Protein AF-A0A9E3BKU4-F1 (afdb_monomer_lite)

Radius of gyration: 35.85 Å; chains: 1; bounding box: 99×49×78 Å

Secondary structure (DSSP, 8-state):
-HHHHHHHHHHHHHT---------SSTTHHHHHHHHHHHHHHHHHHHHHHHHTT--TTHHHHTTT-HHHHHHHHHHHTSHHHHHHHHHHHHHHHHHHHHHH-----SPPPPHHHHHHHHHTT---SSPPPPTTTTSS---TTSPEEPTTS-EEGGGS-HHHHTT--SS------------

pLDDT: mean 81.71, std 15.67, range [35.44, 98.5]

Structure (mmCIF, N/CA/C/O backbone):
data_AF-A0A9E3BKU4-F1
#
_entry.id   AF-A0A9E3BKU4-F1
#
loop_
_atom_site.group_PDB
_atom_site.id
_atom_site.type_symbol
_atom_site.label_atom_id
_atom_site.label_alt_id
_atom_site.label_comp_id
_atom_site.label_asym_id
_atom_site.label_entity_id
_atom_site.label_seq_id
_atom_site.pdbx_PDB_ins_code
_atom_site.Cartn_x
_atom_site.Cartn_y
_atom_site.Cartn_z
_atom_site.occupancy
_atom_site.B_iso_or_equiv
_atom_site.auth_seq_id
_atom_site.auth_comp_id
_atom_site.auth_asym_id
_atom_site.auth_atom_id
_atom_site.pdbx_PDB_model_num
ATOM 1 N N . GLY A 1 1 ? 11.359 -7.807 2.040 1.00 89.38 1 GLY A N 1
ATOM 2 C CA . GLY A 1 1 ? 10.768 -8.403 3.254 1.00 89.38 1 GLY A CA 1
ATOM 3 C C . GLY A 1 1 ? 9.659 -7.547 3.836 1.00 89.38 1 GLY A C 1
ATOM 4 O O . GLY A 1 1 ? 8.528 -8.002 3.871 1.00 89.38 1 GLY A O 1
ATOM 5 N N . ALA A 1 2 ? 9.974 -6.316 4.256 1.00 92.81 2 ALA A N 1
ATOM 6 C CA . ALA A 1 2 ? 9.073 -5.451 5.028 1.00 92.81 2 ALA A CA 1
ATOM 7 C C . ALA A 1 2 ? 7.646 -5.312 4.462 1.00 92.81 2 ALA A C 1
ATOM 9 O O . ALA A 1 2 ? 6.690 -5.575 5.180 1.00 92.81 2 ALA A O 1
ATOM 10 N N . VAL A 1 3 ? 7.496 -4.974 3.175 1.00 95.06 3 VAL A N 1
ATOM 11 C CA . VAL A 1 3 ? 6.170 -4.772 2.555 1.00 95.06 3 VAL A CA 1
ATOM 12 C C . VAL A 1 3 ? 5.341 -6.058 2.549 1.00 95.06 3 VAL A C 1
ATOM 14 O O . VAL A 1 3 ? 4.176 -6.043 2.926 1.00 95.06 3 VAL A O 1
ATOM 17 N N . MET A 1 4 ? 5.955 -7.185 2.178 1.00 95.62 4 MET A N 1
ATOM 18 C CA . MET A 1 4 ? 5.272 -8.480 2.150 1.00 95.62 4 MET A CA 1
ATOM 19 C C . MET A 1 4 ? 4.853 -8.924 3.556 1.00 95.62 4 MET A C 1
ATOM 21 O O . MET A 1 4 ? 3.720 -9.350 3.741 1.00 95.62 4 MET A O 1
ATOM 25 N N . MET A 1 5 ? 5.722 -8.751 4.559 1.00 95.75 5 MET A N 1
ATOM 26 C CA . MET A 1 5 ? 5.396 -9.063 5.957 1.00 95.75 5 MET A CA 1
ATOM 27 C C . MET A 1 5 ? 4.264 -8.179 6.494 1.00 95.75 5 MET A C 1
ATOM 29 O O . MET A 1 5 ? 3.365 -8.692 7.155 1.00 95.75 5 MET A O 1
ATOM 33 N N . LEU A 1 6 ? 4.272 -6.877 6.178 1.00 94.06 6 LEU A N 1
ATOM 34 C CA . LEU A 1 6 ? 3.192 -5.958 6.546 1.00 94.06 6 LEU A CA 1
ATOM 35 C C . LEU A 1 6 ? 1.860 -6.402 5.931 1.00 94.06 6 LEU A C 1
ATOM 37 O O . LEU A 1 6 ? 0.850 -6.447 6.625 1.00 94.06 6 LEU A O 1
ATOM 41 N N . PHE A 1 7 ? 1.866 -6.765 4.648 1.00 94.06 7 PHE A N 1
ATOM 42 C CA . PHE A 1 7 ? 0.660 -7.198 3.951 1.00 94.06 7 PHE A CA 1
ATOM 43 C C . PHE A 1 7 ? 0.078 -8.477 4.562 1.00 94.06 7 PHE A C 1
ATOM 45 O O . PHE A 1 7 ? -1.108 -8.525 4.878 1.00 94.06 7 PHE A O 1
ATOM 52 N N . LEU A 1 8 ? 0.921 -9.484 4.813 1.00 92.81 8 LEU A N 1
ATOM 53 C CA . LEU A 1 8 ? 0.498 -10.727 5.463 1.00 92.81 8 LEU A CA 1
ATOM 54 C C . LEU A 1 8 ? -0.052 -10.486 6.874 1.00 92.81 8 LEU A C 1
ATOM 56 O O . LEU A 1 8 ? -1.065 -11.076 7.241 1.00 92.81 8 LEU A O 1
ATOM 60 N N . PHE A 1 9 ? 0.569 -9.595 7.649 1.00 93.94 9 PHE A N 1
ATOM 61 C CA . PHE A 1 9 ? 0.084 -9.235 8.981 1.00 93.94 9 PHE A CA 1
ATOM 62 C C . PHE A 1 9 ? -1.310 -8.600 8.927 1.00 93.94 9 PHE A C 1
ATOM 64 O O . PHE A 1 9 ? -2.192 -8.975 9.697 1.00 93.94 9 PHE A O 1
ATOM 71 N N . VAL A 1 10 ? -1.530 -7.680 7.985 1.00 92.38 10 VAL A N 1
ATOM 72 C CA . VAL A 1 10 ? -2.831 -7.027 7.788 1.00 92.38 10 VAL A CA 1
ATOM 73 C C . VAL A 1 10 ? -3.902 -8.032 7.359 1.00 92.38 10 VAL A C 1
ATOM 75 O O . VAL A 1 10 ? -4.991 -8.025 7.930 1.00 92.38 10 VAL A O 1
ATOM 78 N N . LEU A 1 11 ? -3.599 -8.929 6.414 1.00 92.88 11 LEU A N 1
ATOM 79 C CA . LEU A 1 11 ? -4.532 -9.987 6.005 1.00 92.88 11 LEU A CA 1
ATOM 80 C C . LEU A 1 11 ? -4.908 -10.903 7.177 1.00 92.88 11 LEU A C 1
ATOM 82 O O . LEU A 1 11 ? -6.078 -11.251 7.335 1.00 92.88 11 LEU A O 1
ATOM 86 N N . MET A 1 12 ? -3.933 -11.254 8.021 1.00 93.62 12 MET A N 1
ATOM 87 C CA . MET A 1 12 ? -4.164 -12.080 9.206 1.00 93.62 12 MET A CA 1
ATOM 88 C C . MET A 1 12 ? -5.016 -11.360 10.260 1.00 93.62 12 MET A C 1
ATOM 90 O O . MET A 1 12 ? -5.873 -11.989 10.871 1.00 93.62 12 MET A O 1
ATOM 94 N N . LEU A 1 13 ? -4.812 -10.053 10.463 1.00 93.44 13 LEU A N 1
ATOM 95 C CA . LEU A 1 13 ? -5.617 -9.251 11.392 1.00 93.44 13 LEU A CA 1
ATOM 96 C C . LEU A 1 13 ? -7.072 -9.094 10.939 1.00 93.44 13 LEU A C 1
ATOM 98 O O . LEU A 1 13 ? -7.968 -9.096 11.779 1.00 93.44 13 LEU A O 1
ATOM 102 N N . ILE A 1 14 ? -7.300 -8.912 9.636 1.00 90.88 14 ILE A N 1
ATOM 103 C CA . ILE A 1 14 ? -8.643 -8.696 9.079 1.00 90.88 14 ILE A CA 1
ATOM 104 C C . ILE A 1 14 ? -9.420 -10.014 8.971 1.00 90.88 14 ILE A C 1
ATOM 106 O O . ILE A 1 14 ? -10.643 -9.989 9.047 1.00 90.88 14 ILE A O 1
ATOM 110 N N . GLY A 1 15 ? -8.731 -11.152 8.849 1.00 80.50 15 GLY A N 1
ATOM 111 C CA . GLY A 1 15 ? -9.375 -12.457 8.712 1.00 80.50 15 GLY A CA 1
ATOM 112 C C . GLY A 1 15 ? -10.093 -12.572 7.369 1.00 80.50 15 GLY A C 1
ATOM 113 O O . GLY A 1 15 ? -11.311 -12.468 7.286 1.00 80.50 15 GLY A O 1
ATOM 114 N N . VAL A 1 16 ? -9.329 -12.746 6.291 1.00 79.94 16 VAL A N 1
ATOM 115 C CA . VAL A 1 16 ? -9.888 -12.932 4.943 1.00 79.94 16 VAL A CA 1
ATOM 116 C C . VAL A 1 16 ? -10.490 -14.332 4.782 1.00 79.94 16 VAL A C 1
ATOM 118 O O . VAL A 1 16 ? -9.783 -15.289 4.465 1.00 79.94 16 VAL A O 1
ATOM 121 N N . ASP A 1 17 ? -11.809 -14.445 4.953 1.00 66.06 17 ASP A N 1
ATOM 122 C CA . ASP A 1 17 ? -12.560 -15.642 4.569 1.00 66.06 17 ASP A CA 1
ATOM 123 C C . ASP A 1 17 ? -12.664 -15.717 3.042 1.00 66.06 17 ASP A C 1
ATOM 125 O O . ASP A 1 17 ? -13.364 -14.949 2.379 1.00 66.06 17 ASP A O 1
ATOM 129 N N . SER A 1 18 ? -11.915 -16.653 2.467 1.00 62.62 18 SER A N 1
ATOM 130 C CA . SER A 1 18 ? -11.849 -16.869 1.024 1.00 62.62 18 SER A CA 1
ATOM 131 C C . SER A 1 18 ? -13.043 -17.702 0.556 1.00 62.62 18 SER A C 1
ATOM 133 O O . SER A 1 18 ? -12.916 -18.890 0.274 1.00 62.62 18 SER A O 1
ATOM 135 N N . ALA A 1 19 ? -14.213 -17.075 0.465 1.00 58.09 19 ALA A N 1
ATOM 136 C CA . ALA A 1 19 ? -15.341 -17.583 -0.312 1.00 58.09 19 ALA A CA 1
ATOM 137 C C . ALA A 1 19 ? -15.565 -16.658 -1.513 1.00 58.09 19 ALA A C 1
ATOM 139 O O . ALA A 1 19 ? -16.582 -15.97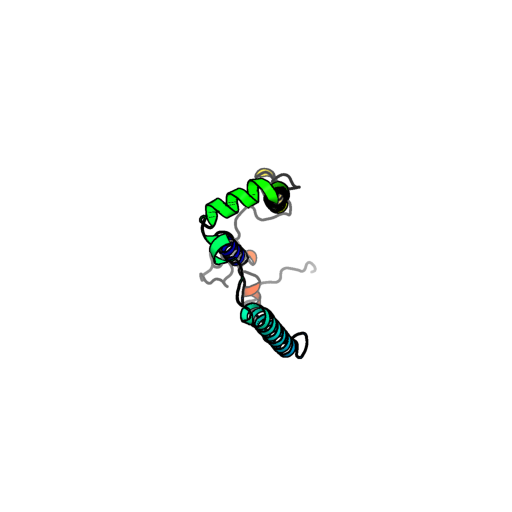8 -1.636 1.00 58.09 19 ALA A O 1
ATOM 140 N N . GLU A 1 20 ? -14.562 -16.584 -2.386 1.00 61.69 20 GLU A N 1
ATOM 141 C CA . GLU A 1 20 ? -14.676 -15.849 -3.638 1.00 61.69 20 GLU A CA 1
ATOM 142 C C . GLU A 1 20 ? -15.616 -16.640 -4.557 1.00 61.69 20 GLU A C 1
ATOM 144 O O . GLU A 1 20 ? -15.274 -17.687 -5.111 1.00 61.69 20 GLU A O 1
ATOM 149 N N . SER A 1 21 ? -16.866 -16.185 -4.632 1.00 59.19 21 SER A N 1
ATOM 150 C CA . SER A 1 21 ? -17.862 -16.722 -5.550 1.00 59.19 21 SER A CA 1
ATOM 151 C C . SER A 1 21 ? -17.319 -16.630 -6.974 1.00 59.19 21 SER A C 1
ATOM 153 O O . SER A 1 21 ? -17.042 -15.541 -7.468 1.00 59.19 21 SER A O 1
ATOM 155 N N . LEU A 1 22 ? -17.216 -17.769 -7.662 1.00 59.50 22 LEU A N 1
ATOM 156 C CA . LEU A 1 22 ? -16.811 -17.869 -9.073 1.00 59.50 22 LEU A CA 1
ATOM 157 C C . LEU A 1 22 ? -17.845 -17.260 -10.045 1.00 59.50 22 LEU A C 1
ATOM 159 O O . LEU A 1 22 ? -17.823 -17.538 -11.244 1.00 59.50 22 LEU A O 1
ATOM 163 N N . VAL A 1 23 ? -18.788 -16.468 -9.537 1.00 67.81 23 VAL A N 1
ATOM 164 C CA . VAL A 1 23 ? -19.805 -15.789 -10.327 1.00 67.81 23 VAL A CA 1
ATOM 165 C C . VAL A 1 23 ? -19.217 -14.476 -10.826 1.00 67.81 23 VAL A C 1
ATOM 167 O O . VAL A 1 23 ? -19.060 -13.512 -10.083 1.00 67.81 23 VAL A O 1
ATOM 170 N N . GLU A 1 24 ? -18.888 -14.443 -12.114 1.00 70.94 24 GLU A N 1
ATOM 171 C CA . GLU A 1 24 ? -18.433 -13.233 -12.794 1.00 70.94 24 GLU A CA 1
ATOM 172 C C . GLU A 1 24 ? -19.553 -12.177 -12.807 1.00 70.94 24 GLU A C 1
ATOM 174 O O . GLU A 1 24 ? -20.560 -12.336 -13.500 1.00 70.94 24 GLU A O 1
ATOM 179 N N . THR A 1 25 ? -19.371 -11.072 -12.074 1.00 76.81 25 THR A N 1
ATOM 180 C CA . THR A 1 25 ? -20.300 -9.923 -12.074 1.00 76.81 25 THR A CA 1
ATOM 181 C C . THR A 1 25 ? -20.433 -9.301 -13.467 1.00 76.81 25 THR A C 1
ATOM 183 O O . THR A 1 25 ? -21.510 -8.845 -13.851 1.00 76.81 25 THR A O 1
ATOM 186 N N . LEU A 1 26 ? -19.343 -9.304 -14.242 1.00 78.75 26 LEU A N 1
ATOM 187 C CA . LEU A 1 26 ? -19.287 -8.792 -15.606 1.00 78.75 26 LEU A CA 1
ATOM 188 C C . LEU A 1 26 ? -18.880 -9.920 -16.561 1.00 78.75 26 LEU A C 1
ATOM 190 O O . LEU A 1 26 ? -17.730 -10.365 -16.571 1.00 78.75 26 LEU A O 1
ATOM 194 N N . ARG A 1 27 ? -19.842 -10.397 -17.361 1.00 80.69 27 ARG A N 1
ATOM 195 C CA . ARG A 1 27 ? -19.646 -11.533 -18.276 1.00 80.69 27 ARG A CA 1
ATOM 196 C C . ARG A 1 27 ? -18.443 -11.299 -19.190 1.00 80.69 27 ARG A C 1
ATOM 198 O O . ARG A 1 27 ? -18.390 -10.298 -19.900 1.00 80.69 27 ARG A O 1
ATOM 205 N N . GLY A 1 28 ? -17.502 -12.243 -19.197 1.00 85.94 28 GLY A N 1
ATOM 206 C CA . GLY A 1 28 ? -16.347 -12.209 -20.097 1.00 85.94 28 GLY A CA 1
ATOM 207 C C . GLY A 1 28 ? -15.175 -11.348 -19.617 1.00 85.94 28 GLY A C 1
ATOM 208 O O . GLY A 1 28 ? -14.162 -11.285 -20.315 1.00 85.94 28 GLY A O 1
ATOM 209 N N . GLN A 1 29 ? -15.247 -10.743 -18.423 1.00 90.56 29 GLN A N 1
ATOM 210 C CA . GLN A 1 29 ? -14.135 -9.981 -17.840 1.00 90.56 29 GLN A CA 1
ATOM 211 C C . GLN A 1 29 ? -12.863 -10.826 -17.726 1.00 90.56 29 GLN A C 1
ATOM 213 O O . GLN A 1 29 ? -11.778 -10.336 -18.027 1.00 90.56 29 GLN A O 1
ATOM 218 N N . ARG A 1 30 ? -12.974 -12.096 -17.323 1.00 88.31 30 ARG A N 1
ATOM 219 C CA . ARG A 1 30 ? -11.810 -12.976 -17.162 1.00 88.31 30 ARG A CA 1
ATOM 220 C C . ARG A 1 30 ? -11.102 -13.229 -18.489 1.00 88.31 30 ARG A C 1
ATOM 222 O O . ARG A 1 30 ? -9.881 -13.130 -18.560 1.00 88.31 30 ARG A O 1
ATOM 229 N N . VAL A 1 31 ? -11.868 -13.498 -19.546 1.00 92.44 31 VAL A N 1
ATOM 230 C CA . VAL A 1 31 ? -11.327 -13.683 -20.900 1.00 92.44 31 VAL A CA 1
ATOM 231 C C . VAL A 1 31 ? -10.697 -12.384 -21.395 1.00 92.44 31 VAL A C 1
ATOM 233 O O . VAL A 1 31 ? -9.568 -12.407 -21.875 1.00 92.44 31 VAL A O 1
ATOM 236 N N . ALA A 1 32 ? -11.370 -11.246 -21.210 1.00 93.19 32 ALA A N 1
ATOM 237 C CA . ALA A 1 32 ? -10.824 -9.941 -21.571 1.00 93.19 32 ALA A CA 1
ATOM 238 C C . ALA A 1 32 ? -9.521 -9.627 -20.813 1.00 93.19 32 ALA A C 1
ATOM 240 O O . ALA A 1 32 ? -8.550 -9.204 -21.431 1.00 93.19 32 ALA A O 1
ATOM 241 N N . ALA A 1 33 ? -9.457 -9.894 -19.506 1.00 93.62 33 ALA A N 1
ATOM 242 C CA . ALA A 1 33 ? -8.262 -9.692 -18.687 1.00 93.62 33 ALA A CA 1
ATOM 243 C C . ALA A 1 33 ? -7.095 -10.574 -19.150 1.00 93.62 33 ALA A C 1
ATOM 245 O O . ALA A 1 33 ? -5.964 -10.099 -19.234 1.00 93.62 33 ALA A O 1
ATOM 246 N N . VAL A 1 34 ? -7.369 -11.833 -19.506 1.00 95.69 34 VAL A N 1
ATOM 247 C CA . VAL A 1 34 ? -6.363 -12.743 -20.069 1.00 95.69 34 VAL A CA 1
ATOM 248 C C . VAL A 1 34 ? -5.864 -12.233 -21.419 1.00 95.69 34 VAL A C 1
ATOM 250 O O . VAL A 1 34 ? -4.656 -12.158 -21.621 1.00 95.69 34 VAL A O 1
ATOM 253 N N . VAL A 1 35 ? -6.765 -11.833 -22.322 1.00 97.19 35 VAL A N 1
ATOM 254 C CA . VAL A 1 35 ? -6.402 -11.310 -23.649 1.00 97.19 35 VAL A CA 1
ATOM 255 C C . VAL A 1 35 ? -5.583 -10.025 -23.531 1.00 97.19 35 VAL A C 1
ATOM 257 O O . VAL A 1 35 ? -4.547 -9.905 -24.180 1.00 97.19 35 VAL A O 1
ATOM 260 N N . VAL A 1 36 ? -6.001 -9.088 -22.677 1.00 97.19 36 VAL A N 1
ATOM 261 C CA . VAL A 1 36 ? -5.277 -7.830 -22.443 1.00 97.19 36 VAL A CA 1
ATOM 262 C C . VAL A 1 36 ? -3.926 -8.095 -21.783 1.00 97.19 36 VAL A C 1
ATOM 264 O O . VAL A 1 36 ? -2.927 -7.532 -22.219 1.00 97.19 36 VAL A O 1
ATOM 267 N N . GLY A 1 37 ? -3.865 -8.973 -20.779 1.00 97.56 37 GLY A N 1
ATOM 268 C CA . GLY A 1 37 ? -2.618 -9.336 -20.105 1.00 97.56 37 GLY A CA 1
ATOM 269 C C . GLY A 1 37 ? -1.610 -9.994 -21.050 1.00 97.56 37 GLY A C 1
ATOM 270 O O . GLY A 1 37 ? -0.445 -9.599 -21.078 1.00 97.56 37 GLY A O 1
ATOM 271 N N . LEU A 1 38 ? -2.062 -10.943 -21.876 1.00 97.81 38 LEU A N 1
ATOM 272 C CA . LEU A 1 38 ? -1.238 -11.571 -22.914 1.00 97.81 38 LEU A CA 1
ATOM 273 C C . LEU A 1 38 ? -0.804 -10.564 -23.976 1.00 97.81 38 LEU A C 1
ATOM 275 O O . LEU A 1 38 ? 0.377 -10.510 -24.306 1.00 97.81 38 LEU A O 1
ATOM 279 N N . GLY A 1 39 ? -1.729 -9.748 -24.481 1.00 97.81 39 GLY A N 1
ATOM 280 C CA . GLY A 1 39 ? -1.422 -8.711 -25.463 1.00 97.81 39 GLY A CA 1
ATOM 281 C C . GLY A 1 39 ? -0.374 -7.729 -24.941 1.00 97.81 39 GLY A C 1
ATOM 282 O O . GLY A 1 39 ? 0.618 -7.469 -25.618 1.00 97.81 39 GLY A O 1
ATOM 283 N N . PHE A 1 40 ? -0.537 -7.254 -23.705 1.00 97.81 40 PHE A N 1
ATOM 284 C CA . PHE A 1 40 ? 0.428 -6.378 -23.047 1.00 97.81 40 PHE A CA 1
ATOM 285 C C . PHE A 1 40 ? 1.794 -7.053 -22.872 1.00 97.81 40 PHE A C 1
ATOM 287 O O . PHE A 1 40 ? 2.819 -6.450 -23.189 1.00 97.81 40 PHE A O 1
ATOM 294 N N . GLY A 1 41 ? 1.818 -8.318 -22.441 1.00 97.25 41 GLY A N 1
ATOM 295 C CA . GLY A 1 41 ? 3.049 -9.100 -22.315 1.00 97.25 41 GLY A CA 1
ATOM 296 C C . GLY A 1 41 ? 3.778 -9.284 -23.648 1.00 97.25 41 GLY A C 1
ATOM 297 O O . GLY A 1 41 ? 4.986 -9.061 -23.719 1.00 97.25 41 GLY A O 1
ATOM 298 N N . ILE A 1 42 ? 3.052 -9.617 -24.720 1.00 97.38 42 ILE A N 1
ATOM 299 C CA . ILE A 1 42 ? 3.610 -9.756 -26.074 1.00 97.38 42 ILE A CA 1
ATOM 300 C C . ILE A 1 42 ? 4.210 -8.429 -26.540 1.00 97.38 42 ILE A C 1
ATOM 302 O O . ILE A 1 42 ? 5.339 -8.414 -27.026 1.00 97.38 42 ILE A O 1
ATOM 306 N N . VAL A 1 43 ? 3.492 -7.317 -26.362 1.00 96.88 43 VAL A N 1
ATOM 307 C CA . VAL A 1 43 ? 3.986 -5.985 -26.742 1.00 96.88 43 VAL A CA 1
ATOM 308 C C . VAL A 1 43 ? 5.245 -5.624 -25.954 1.00 96.88 43 VAL A C 1
ATOM 310 O O . VAL A 1 43 ? 6.216 -5.164 -26.555 1.00 96.88 43 VAL A O 1
ATOM 313 N N . LEU A 1 44 ? 5.278 -5.875 -24.642 1.00 96.44 44 LEU A N 1
ATOM 314 C CA . LEU A 1 44 ? 6.466 -5.649 -23.813 1.00 96.44 44 LEU A CA 1
ATOM 315 C C . LEU A 1 44 ? 7.667 -6.459 -24.307 1.00 96.44 44 LEU A C 1
ATOM 317 O O . LEU A 1 44 ? 8.741 -5.895 -24.515 1.00 96.44 44 LEU A O 1
ATOM 321 N N . ILE A 1 45 ? 7.479 -7.761 -24.537 1.00 95.19 45 ILE A N 1
ATOM 322 C CA . ILE A 1 45 ? 8.543 -8.657 -25.007 1.00 95.19 45 ILE A CA 1
ATOM 323 C C . ILE A 1 45 ? 9.029 -8.235 -26.397 1.00 95.19 45 ILE A C 1
ATOM 325 O O . ILE A 1 45 ? 10.234 -8.144 -26.612 1.00 95.19 45 ILE A O 1
ATOM 329 N N . ALA A 1 46 ? 8.123 -7.929 -27.327 1.00 94.75 46 ALA A N 1
ATOM 330 C CA . ALA A 1 46 ? 8.477 -7.492 -28.676 1.00 94.75 46 ALA A CA 1
ATOM 331 C C . ALA A 1 46 ? 9.220 -6.145 -28.667 1.00 94.75 46 ALA A C 1
ATOM 333 O O . ALA A 1 46 ? 10.200 -5.963 -29.391 1.00 94.75 46 ALA A O 1
ATOM 334 N N . THR A 1 47 ? 8.803 -5.213 -27.807 1.00 91.94 47 THR A N 1
ATOM 335 C CA . THR A 1 47 ? 9.431 -3.890 -27.699 1.00 91.94 47 THR A CA 1
ATOM 336 C C . THR A 1 47 ? 10.821 -3.995 -27.076 1.00 91.94 47 THR A C 1
ATOM 338 O O . THR A 1 47 ? 11.784 -3.492 -27.645 1.00 91.94 47 THR A O 1
ATOM 341 N N . ILE A 1 48 ? 10.967 -4.710 -25.957 1.00 90.81 48 ILE A N 1
ATOM 342 C CA . ILE A 1 48 ? 12.278 -4.920 -25.323 1.00 90.81 48 ILE A CA 1
ATOM 343 C C . ILE A 1 48 ? 13.193 -5.730 -26.250 1.00 90.81 48 ILE A C 1
ATOM 345 O O . ILE A 1 48 ? 14.354 -5.373 -26.438 1.00 90.81 48 ILE A O 1
ATOM 349 N N . GLY A 1 49 ? 12.659 -6.784 -26.871 1.00 88.25 49 GLY A N 1
ATOM 350 C CA . GLY A 1 49 ? 13.372 -7.642 -27.814 1.00 88.25 49 GLY A CA 1
ATOM 351 C C . GLY A 1 49 ? 13.915 -6.865 -29.010 1.00 88.25 49 GLY A C 1
ATOM 352 O O . GLY A 1 49 ? 15.104 -6.963 -29.314 1.00 88.25 49 GLY A O 1
ATOM 353 N N . SER A 1 50 ? 13.080 -6.030 -29.636 1.00 86.62 50 SER A N 1
ATOM 354 C CA . SER A 1 50 ? 13.498 -5.212 -30.780 1.00 86.62 50 SER A CA 1
ATOM 355 C C . SER A 1 50 ? 14.626 -4.242 -30.415 1.00 86.62 50 SER A C 1
ATOM 357 O O . SER A 1 50 ? 15.621 -4.187 -31.134 1.00 86.62 50 SER A O 1
ATOM 359 N N . VAL A 1 51 ? 14.550 -3.574 -29.259 1.00 83.56 51 VAL A N 1
ATOM 360 C CA . VAL A 1 51 ? 15.615 -2.677 -28.774 1.00 83.56 51 VAL A CA 1
ATOM 361 C C . VAL A 1 51 ? 16.889 -3.450 -28.408 1.00 83.56 51 VAL A C 1
ATOM 363 O O . VAL A 1 51 ? 17.993 -2.996 -28.698 1.00 83.56 51 VAL A O 1
ATOM 366 N N . SER A 1 52 ? 16.762 -4.641 -27.819 1.00 78.62 52 SER A N 1
ATOM 367 C CA . SER A 1 52 ? 17.912 -5.461 -27.412 1.00 78.62 52 SER A CA 1
ATOM 368 C C . SER A 1 52 ? 18.696 -6.064 -28.588 1.00 78.62 52 SER A C 1
ATOM 370 O O . SER A 1 52 ? 19.887 -6.345 -28.446 1.00 78.62 52 SER A O 1
ATOM 372 N N . SER A 1 53 ? 18.062 -6.224 -29.757 1.00 73.94 53 SER A N 1
ATOM 373 C CA . SER A 1 53 ? 18.666 -6.843 -30.948 1.00 73.94 53 SER A CA 1
ATOM 374 C C . SER A 1 53 ? 19.840 -6.047 -31.543 1.00 73.94 53 SER A C 1
ATOM 376 O O . SER A 1 53 ? 20.711 -6.631 -32.183 1.00 73.94 53 SER A O 1
ATOM 378 N N . GLY A 1 54 ? 19.910 -4.735 -31.282 1.00 74.81 54 GLY A N 1
ATOM 379 C CA . GLY A 1 54 ? 21.007 -3.860 -31.718 1.00 74.81 54 GLY A CA 1
ATOM 380 C C . GLY A 1 54 ? 22.241 -3.8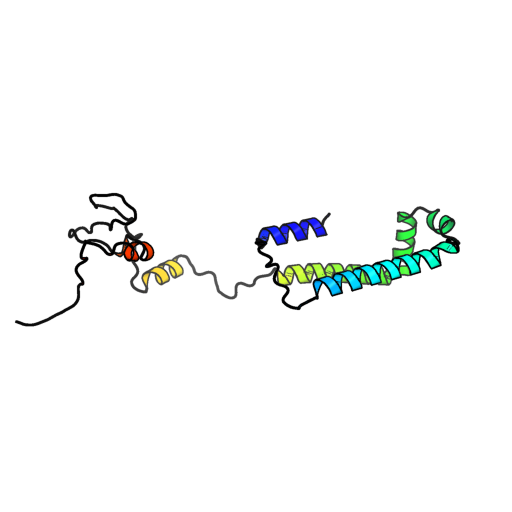64 -30.806 1.00 74.81 54 GLY A C 1
ATOM 381 O O . GLY A 1 54 ? 23.227 -3.202 -31.123 1.00 74.81 54 GLY A O 1
ATOM 382 N N . GLY A 1 55 ? 22.203 -4.600 -29.689 1.00 71.25 55 GLY A N 1
ATOM 383 C CA . GLY A 1 55 ? 23.254 -4.602 -28.670 1.00 71.25 55 GLY A CA 1
ATOM 384 C C . GLY A 1 55 ? 23.242 -3.349 -27.781 1.00 71.25 55 GLY A C 1
ATOM 385 O O . GLY A 1 55 ? 22.903 -2.246 -28.204 1.00 71.25 55 GLY A O 1
ATOM 386 N N . PHE A 1 56 ? 23.617 -3.508 -26.509 1.00 75.50 56 PHE A N 1
ATOM 387 C CA . PHE A 1 56 ? 23.655 -2.400 -25.550 1.00 75.50 56 PHE A CA 1
ATOM 388 C C . PHE A 1 56 ? 25.015 -1.695 -25.588 1.00 75.50 56 PHE A C 1
ATOM 390 O O . PHE A 1 56 ? 26.010 -2.205 -25.069 1.00 75.50 56 PHE A O 1
ATOM 397 N N . VAL A 1 57 ? 25.069 -0.505 -26.184 1.00 80.38 57 VAL A N 1
ATOM 398 C CA . VAL A 1 57 ? 26.300 0.296 -26.256 1.00 80.38 57 VAL A CA 1
ATOM 399 C C . VAL A 1 57 ? 26.560 0.992 -24.913 1.00 80.38 57 VAL A C 1
ATOM 401 O O . VAL A 1 57 ? 25.680 1.649 -24.366 1.00 80.38 57 VAL A O 1
ATOM 404 N N . GLY A 1 58 ? 27.775 0.855 -24.369 1.00 79.62 58 GLY A N 1
ATOM 405 C CA . GLY A 1 58 ? 28.223 1.574 -23.163 1.00 79.62 58 GLY A CA 1
ATOM 406 C C . GLY A 1 58 ? 27.818 0.962 -21.814 1.00 79.62 58 GLY A C 1
ATOM 407 O O . GLY A 1 58 ? 28.268 1.442 -20.775 1.00 79.62 58 GLY A O 1
ATOM 408 N N . LEU A 1 59 ? 27.037 -0.124 -21.804 1.00 78.06 59 LEU A N 1
ATOM 409 C CA . LEU A 1 59 ? 26.536 -0.754 -20.573 1.00 78.06 59 LEU A CA 1
ATOM 410 C C . LEU A 1 59 ? 27.653 -1.382 -19.719 1.00 78.06 59 LEU A C 1
ATOM 412 O O . LEU A 1 59 ? 27.626 -1.309 -18.493 1.00 78.06 59 LEU A O 1
ATOM 416 N N . THR A 1 60 ? 28.665 -1.966 -20.363 1.00 79.62 60 THR A N 1
ATOM 417 C CA . THR A 1 60 ? 29.829 -2.565 -19.687 1.00 79.62 60 THR A CA 1
ATOM 418 C C . THR A 1 60 ? 30.667 -1.517 -18.962 1.00 79.62 60 THR A C 1
ATOM 420 O O . THR A 1 60 ? 31.055 -1.723 -17.817 1.00 79.62 60 THR A O 1
ATOM 423 N N . HIS A 1 61 ? 30.894 -0.368 -19.600 1.00 79.88 61 HIS A N 1
ATOM 424 C CA . HIS A 1 61 ? 31.628 0.745 -19.006 1.00 79.88 61 HIS A CA 1
ATOM 425 C C . HIS A 1 61 ? 30.818 1.431 -17.896 1.00 79.88 61 HIS A C 1
ATOM 427 O O . HIS A 1 61 ? 31.383 1.823 -16.878 1.00 79.88 61 HIS A O 1
ATOM 433 N N . ALA A 1 62 ? 29.497 1.555 -18.056 1.00 75.38 62 ALA A N 1
ATOM 434 C CA . ALA A 1 62 ? 28.623 2.127 -17.030 1.00 75.38 62 ALA A CA 1
ATOM 435 C C . ALA A 1 62 ? 28.611 1.301 -15.728 1.00 75.38 62 ALA A C 1
ATOM 437 O O . ALA A 1 62 ? 28.516 1.872 -14.645 1.00 75.38 62 ALA A O 1
ATOM 438 N N . ASN A 1 63 ? 28.770 -0.022 -15.825 1.00 78.88 63 ASN A N 1
ATOM 439 C CA . ASN A 1 63 ? 28.760 -0.932 -14.674 1.00 78.88 63 ASN A CA 1
ATOM 440 C C . ASN A 1 63 ? 30.157 -1.205 -14.075 1.00 78.88 63 ASN A C 1
ATOM 442 O O . ASN A 1 63 ? 30.269 -1.940 -13.094 1.00 78.88 63 ASN A O 1
ATOM 446 N N . ALA A 1 64 ? 31.230 -0.636 -14.639 1.00 78.69 64 ALA A N 1
ATOM 447 C CA . ALA A 1 64 ? 32.609 -0.957 -14.253 1.00 78.69 64 ALA A CA 1
ATOM 448 C C . ALA A 1 64 ? 33.001 -0.466 -12.842 1.00 78.69 64 ALA A C 1
ATOM 450 O O . ALA A 1 64 ? 33.883 -1.048 -12.218 1.00 78.69 64 ALA A O 1
ATOM 451 N N . GLY A 1 65 ? 32.347 0.586 -12.334 1.00 71.62 65 GLY A N 1
ATOM 452 C CA . GLY A 1 65 ? 32.671 1.240 -11.055 1.00 71.62 65 GLY A CA 1
ATOM 453 C C . GLY A 1 65 ? 31.958 0.683 -9.818 1.00 71.62 65 GLY A C 1
ATOM 454 O O . GLY A 1 65 ? 32.012 1.307 -8.766 1.00 71.62 65 GLY A O 1
ATOM 455 N N . GLY A 1 66 ? 31.268 -0.456 -9.929 1.00 81.44 66 GLY A N 1
ATOM 456 C CA . GLY A 1 66 ? 30.467 -1.019 -8.840 1.00 81.44 66 GLY A CA 1
ATOM 457 C C . GLY A 1 66 ? 29.095 -0.348 -8.708 1.00 81.44 66 GLY A C 1
ATOM 458 O O . GLY A 1 66 ? 28.967 0.865 -8.553 1.00 81.44 66 GLY A O 1
ATOM 459 N N . ASN A 1 67 ? 28.035 -1.159 -8.754 1.00 83.62 67 ASN A N 1
ATOM 460 C CA . ASN A 1 67 ? 26.665 -0.651 -8.881 1.00 83.62 67 ASN A CA 1
ATOM 461 C C . ASN A 1 67 ? 26.211 0.201 -7.685 1.00 83.62 67 ASN A C 1
ATOM 463 O O . ASN A 1 67 ? 25.493 1.173 -7.880 1.00 83.62 67 ASN A O 1
ATOM 467 N N . VAL A 1 68 ? 26.612 -0.141 -6.455 1.00 90.12 68 VAL A N 1
ATOM 468 C CA . VAL A 1 68 ? 26.160 0.578 -5.247 1.00 90.12 68 VAL A CA 1
ATOM 469 C C . VAL A 1 68 ? 26.831 1.944 -5.131 1.00 90.12 68 VAL A C 1
ATOM 471 O O . VAL A 1 68 ? 26.147 2.941 -4.918 1.00 90.12 68 VAL A O 1
ATOM 474 N N . GLU A 1 69 ? 28.153 1.998 -5.302 1.00 89.00 69 GLU A N 1
ATOM 475 C CA . GLU A 1 69 ? 28.922 3.241 -5.202 1.00 89.00 69 GLU A CA 1
ATOM 476 C C . GLU A 1 69 ? 28.561 4.204 -6.338 1.00 89.00 69 GLU A C 1
ATOM 478 O O . GLU A 1 69 ? 28.240 5.364 -6.079 1.00 89.00 69 GLU A O 1
ATOM 483 N N . GLY A 1 70 ? 28.470 3.703 -7.577 1.00 89.06 70 GLY A N 1
ATOM 484 C CA . GLY A 1 70 ? 28.030 4.507 -8.718 1.00 89.06 70 GLY A CA 1
ATOM 485 C C . GLY A 1 70 ? 26.612 5.061 -8.548 1.00 89.06 70 GLY A C 1
ATOM 486 O O . GLY A 1 70 ? 26.359 6.234 -8.844 1.00 89.06 70 GLY A O 1
ATOM 487 N N . LEU A 1 71 ? 25.686 4.256 -8.013 1.00 90.31 71 LEU A N 1
ATOM 488 C CA . LEU A 1 71 ? 24.324 4.712 -7.740 1.00 90.31 71 LEU A CA 1
ATOM 489 C C . LEU A 1 71 ? 24.297 5.761 -6.622 1.00 90.31 71 LEU A C 1
ATOM 491 O O . LEU A 1 71 ? 23.594 6.759 -6.758 1.00 90.31 71 LEU A O 1
ATOM 495 N N . ALA A 1 72 ? 25.093 5.589 -5.564 1.00 92.25 72 ALA A N 1
ATOM 496 C CA . ALA A 1 72 ? 25.215 6.579 -4.497 1.00 92.25 72 ALA A CA 1
ATOM 497 C C . ALA A 1 72 ? 25.722 7.922 -5.044 1.00 92.25 72 ALA A C 1
ATOM 499 O O . ALA A 1 72 ? 25.106 8.957 -4.781 1.00 92.25 72 ALA A O 1
ATOM 500 N N . THR A 1 73 ? 26.772 7.921 -5.874 1.00 92.06 73 THR A N 1
ATOM 501 C CA . THR A 1 73 ? 27.263 9.150 -6.513 1.00 92.06 73 THR A CA 1
ATOM 502 C C . THR A 1 73 ? 26.163 9.831 -7.325 1.00 92.06 73 THR A C 1
ATOM 504 O O . THR A 1 73 ? 25.957 11.033 -7.179 1.00 92.06 73 THR A O 1
ATOM 507 N N . LEU A 1 74 ? 25.419 9.087 -8.147 1.00 93.25 74 LEU A N 1
ATOM 508 C CA . LEU A 1 74 ? 24.328 9.632 -8.966 1.00 93.25 74 LEU A CA 1
ATOM 509 C C . LEU A 1 74 ? 23.182 10.200 -8.118 1.00 93.25 74 LEU A C 1
ATOM 511 O O . LEU A 1 74 ? 22.700 11.295 -8.415 1.00 93.25 74 LEU A O 1
ATOM 515 N N . ILE A 1 75 ? 22.765 9.477 -7.075 1.00 95.06 75 ILE A N 1
ATOM 516 C CA . ILE A 1 75 ? 21.685 9.876 -6.163 1.00 95.06 75 ILE A CA 1
ATOM 517 C C . ILE A 1 75 ? 22.048 11.170 -5.432 1.00 95.06 75 ILE A C 1
ATOM 519 O O . ILE A 1 75 ? 21.246 12.100 -5.424 1.00 95.06 75 ILE A O 1
ATOM 523 N N . PHE A 1 76 ? 23.257 11.263 -4.876 1.00 94.94 76 PHE A N 1
ATOM 524 C CA . PHE A 1 76 ? 23.657 12.406 -4.050 1.00 94.94 76 PHE A CA 1
ATOM 525 C C . PHE A 1 76 ? 24.210 13.602 -4.835 1.00 94.94 76 PHE A C 1
ATOM 527 O O . PHE A 1 76 ? 24.323 14.685 -4.269 1.00 94.94 76 PHE A O 1
ATOM 534 N N . SER A 1 77 ? 24.530 13.447 -6.124 1.00 95.31 77 SER A N 1
ATOM 535 C CA . SER A 1 77 ? 24.975 14.565 -6.973 1.00 95.31 77 SER A CA 1
ATOM 536 C C . SER A 1 77 ? 23.878 15.043 -7.925 1.00 95.31 77 SER A C 1
ATOM 538 O O . SER A 1 77 ? 23.353 16.144 -7.781 1.00 95.31 77 SER A O 1
ATOM 540 N N . ARG A 1 78 ? 23.510 14.218 -8.910 1.00 96.19 78 ARG A N 1
ATOM 541 C CA . ARG A 1 78 ? 22.597 14.591 -9.997 1.00 96.19 78 ARG A CA 1
ATOM 542 C C . ARG A 1 78 ? 21.129 14.470 -9.598 1.00 96.19 78 ARG A C 1
ATOM 544 O O . ARG A 1 78 ? 20.327 15.299 -10.020 1.00 96.19 78 ARG A O 1
ATOM 551 N N . TYR A 1 79 ? 20.773 13.455 -8.815 1.00 96.75 79 TYR A N 1
ATOM 552 C CA . TYR A 1 79 ? 19.382 13.150 -8.463 1.00 96.75 79 TYR A CA 1
ATOM 553 C C . TYR A 1 79 ? 19.010 13.543 -7.029 1.00 96.75 79 TYR A C 1
ATOM 555 O O . TYR A 1 79 ? 18.037 13.018 -6.486 1.00 96.75 79 TYR A O 1
ATOM 563 N N . LEU A 1 80 ? 19.725 14.509 -6.443 1.00 96.50 80 LEU A N 1
ATOM 564 C CA . LEU A 1 80 ? 19.509 14.946 -5.062 1.00 96.50 80 LEU A CA 1
ATOM 565 C C . LEU A 1 80 ? 18.054 15.371 -4.814 1.00 96.50 80 LEU A C 1
ATOM 567 O O . LEU A 1 80 ? 17.456 14.989 -3.817 1.00 96.50 80 LEU A O 1
ATOM 571 N N . TRP A 1 81 ? 17.448 16.090 -5.762 1.00 97.69 81 TRP A N 1
ATOM 572 C CA . TRP A 1 81 ? 16.043 16.496 -5.668 1.00 97.69 81 TRP A CA 1
ATOM 573 C C . TRP A 1 81 ? 15.068 15.319 -5.690 1.00 97.69 81 TRP A C 1
ATOM 575 O O . TRP A 1 81 ? 14.099 15.314 -4.937 1.00 97.69 81 TRP A O 1
ATOM 585 N N . ALA A 1 82 ? 15.314 14.310 -6.530 1.00 97.19 82 ALA A N 1
ATOM 586 C CA . ALA A 1 82 ? 14.473 13.117 -6.560 1.00 97.19 82 ALA A CA 1
ATOM 587 C C . ALA A 1 82 ? 14.584 12.346 -5.235 1.00 97.19 82 ALA A C 1
ATOM 589 O O . ALA A 1 82 ? 13.568 11.923 -4.688 1.00 97.19 82 ALA A O 1
ATOM 590 N N . PHE A 1 83 ? 15.798 12.234 -4.690 1.00 97.44 83 PHE A N 1
ATOM 591 C CA . PHE A 1 83 ? 16.042 11.640 -3.378 1.00 97.44 83 PHE A CA 1
ATOM 592 C C . PHE A 1 83 ? 15.323 12.394 -2.252 1.00 97.44 83 PHE A C 1
ATOM 594 O O . PHE A 1 83 ? 14.627 11.777 -1.440 1.00 97.44 83 PHE A O 1
ATOM 601 N N . GLU A 1 84 ? 15.424 13.721 -2.232 1.00 97.88 84 GLU A N 1
ATOM 602 C CA . GLU A 1 84 ? 14.784 14.556 -1.214 1.00 97.88 84 GLU A CA 1
ATOM 603 C C . GLU A 1 84 ? 13.257 14.421 -1.261 1.00 97.88 84 GLU A C 1
ATOM 605 O O . GLU A 1 84 ? 12.614 14.201 -0.235 1.00 97.88 84 GLU A O 1
ATOM 610 N N . LEU A 1 85 ? 12.668 14.431 -2.463 1.00 98.25 85 LEU A N 1
ATOM 611 C CA . LEU A 1 85 ? 11.231 14.210 -2.643 1.00 98.25 85 LEU A CA 1
ATOM 612 C C . LEU A 1 85 ? 10.794 12.821 -2.171 1.00 98.25 85 LEU A C 1
ATOM 614 O O . LEU A 1 85 ? 9.755 12.697 -1.521 1.00 98.25 85 LEU A O 1
ATOM 618 N N . THR A 1 86 ? 11.575 11.774 -2.451 1.00 97.81 86 THR A N 1
ATOM 619 C CA . THR A 1 86 ? 11.266 10.435 -1.925 1.00 97.81 86 THR A CA 1
ATOM 620 C C . THR A 1 86 ? 11.377 10.377 -0.403 1.00 97.81 86 THR A C 1
ATOM 622 O O . THR A 1 86 ? 10.546 9.738 0.236 1.00 97.81 86 THR A O 1
ATOM 625 N N . SER A 1 87 ? 12.336 11.085 0.195 1.00 97.62 87 SER A N 1
ATOM 626 C CA . SER A 1 87 ? 12.496 11.156 1.651 1.00 97.62 87 SER A CA 1
ATOM 627 C C . SER A 1 87 ? 11.318 11.882 2.302 1.00 97.62 87 SER A C 1
ATOM 629 O O . SER A 1 87 ? 10.724 11.365 3.251 1.00 97.62 87 SER A O 1
ATOM 631 N N . ALA A 1 88 ? 10.902 13.018 1.737 1.00 98.50 88 ALA A N 1
ATOM 632 C CA . ALA A 1 88 ? 9.699 13.729 2.155 1.00 98.50 88 ALA A CA 1
ATOM 633 C C . ALA A 1 88 ? 8.450 12.839 2.039 1.00 98.50 88 ALA A C 1
ATOM 635 O O . ALA A 1 88 ? 7.675 12.748 2.989 1.00 98.50 88 ALA A O 1
ATOM 636 N N . LEU A 1 89 ? 8.296 12.106 0.928 1.00 98.44 89 LEU A N 1
ATOM 637 C CA . LEU A 1 89 ? 7.195 11.160 0.731 1.00 98.44 89 LEU A CA 1
ATOM 638 C C . LEU A 1 89 ? 7.176 10.062 1.806 1.00 98.44 89 LEU A C 1
ATOM 640 O O . LEU A 1 89 ? 6.104 9.735 2.313 1.00 98.44 89 LEU A O 1
ATOM 644 N N . LEU A 1 90 ? 8.333 9.506 2.180 1.00 98.00 90 LEU A N 1
ATOM 645 C CA . LEU A 1 90 ? 8.424 8.489 3.234 1.00 98.00 90 LEU A CA 1
ATOM 646 C C . LEU A 1 90 ? 8.028 9.046 4.607 1.00 98.00 90 LEU A C 1
ATOM 648 O O . LEU A 1 90 ? 7.294 8.382 5.343 1.00 98.00 90 LEU A O 1
ATOM 652 N N . ILE A 1 91 ? 8.453 10.270 4.936 1.00 98.38 91 ILE A N 1
ATOM 653 C CA . ILE A 1 91 ? 8.044 10.955 6.171 1.00 98.38 91 ILE A CA 1
ATOM 654 C C . ILE A 1 91 ? 6.529 11.182 6.161 1.00 98.38 91 ILE A C 1
ATOM 656 O O . ILE A 1 91 ? 5.845 10.826 7.122 1.00 98.38 91 ILE A O 1
ATOM 660 N N . THR A 1 92 ? 5.982 11.715 5.065 1.00 98.31 92 THR A N 1
ATOM 661 C CA . THR A 1 92 ? 4.538 11.931 4.913 1.00 98.31 92 THR A CA 1
ATOM 662 C C . THR A 1 92 ? 3.755 10.625 5.006 1.00 98.31 92 THR A C 1
ATOM 664 O O . THR A 1 92 ? 2.716 10.599 5.658 1.00 98.31 92 THR A O 1
ATOM 667 N N . ALA A 1 93 ? 4.242 9.530 4.421 1.00 97.75 93 ALA A N 1
ATOM 668 C CA . ALA A 1 93 ? 3.599 8.223 4.513 1.00 97.75 93 ALA A CA 1
ATOM 669 C C . ALA A 1 93 ? 3.581 7.693 5.956 1.00 97.75 93 ALA A C 1
ATOM 671 O O . ALA A 1 93 ? 2.550 7.198 6.411 1.00 97.75 93 ALA A O 1
ATOM 672 N N . ALA A 1 94 ? 4.686 7.835 6.696 1.00 96.94 94 ALA A N 1
ATOM 673 C CA . ALA A 1 94 ? 4.759 7.434 8.100 1.00 96.94 94 ALA A CA 1
ATOM 674 C C . ALA A 1 94 ? 3.808 8.260 8.983 1.00 96.94 94 ALA A C 1
ATOM 676 O O . ALA A 1 94 ? 3.070 7.697 9.795 1.00 96.94 94 ALA A O 1
ATOM 677 N N . LEU A 1 95 ? 3.774 9.583 8.787 1.00 97.88 95 LEU A N 1
ATOM 678 C CA . LEU A 1 95 ? 2.824 10.465 9.468 1.00 97.88 95 LEU A CA 1
ATOM 6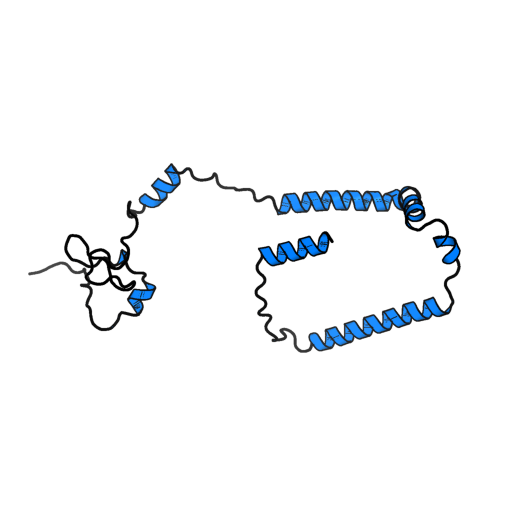79 C C . LEU A 1 95 ? 1.379 10.126 9.091 1.00 97.88 95 LEU A C 1
ATOM 681 O O . LEU A 1 95 ? 0.532 10.014 9.971 1.00 97.88 95 LEU A O 1
ATOM 685 N N . GLY A 1 96 ? 1.100 9.897 7.808 1.00 97.06 96 GLY A N 1
ATOM 686 C CA . GLY A 1 96 ? -0.218 9.498 7.318 1.00 97.06 96 GLY A CA 1
ATOM 687 C C . GLY A 1 96 ? -0.693 8.184 7.936 1.00 97.06 96 GLY A C 1
ATOM 688 O O . GLY A 1 96 ? -1.830 8.099 8.391 1.00 97.06 96 GLY A O 1
ATOM 689 N N . ALA A 1 97 ? 0.187 7.186 8.034 1.00 95.38 97 ALA A N 1
ATOM 690 C CA . ALA A 1 97 ? -0.114 5.923 8.702 1.00 95.38 97 ALA A CA 1
ATOM 691 C C . ALA A 1 97 ? -0.396 6.115 10.202 1.00 95.38 97 ALA A C 1
ATOM 693 O O . ALA A 1 97 ? -1.366 5.557 10.712 1.00 95.38 97 ALA A O 1
ATOM 694 N N . MET A 1 98 ? 0.407 6.926 10.903 1.00 94.81 98 MET A N 1
ATOM 695 C CA . MET A 1 98 ? 0.193 7.230 12.323 1.00 94.81 98 MET A CA 1
ATOM 696 C C . MET A 1 98 ? -1.138 7.949 12.553 1.00 94.81 98 MET A C 1
ATOM 698 O O . MET A 1 98 ? -1.884 7.554 13.444 1.00 94.81 98 MET A O 1
ATOM 702 N N . LEU A 1 99 ? -1.450 8.963 11.740 1.00 95.38 99 LEU A N 1
ATOM 703 C CA . LEU A 1 99 ? -2.702 9.717 11.819 1.00 95.38 99 LEU A CA 1
ATOM 704 C C . LEU A 1 99 ? -3.914 8.829 11.527 1.00 95.38 99 LEU A C 1
ATOM 706 O O . LEU A 1 99 ? -4.894 8.884 12.260 1.00 95.38 99 LEU A O 1
ATOM 710 N N . LEU A 1 100 ? -3.839 7.974 10.502 1.00 93.81 100 LEU A N 1
ATOM 711 C CA . LEU A 1 100 ? -4.939 7.077 10.141 1.00 93.81 100 LEU A CA 1
ATOM 712 C C . LEU A 1 100 ? -5.160 5.974 11.189 1.00 93.81 100 LEU A C 1
ATOM 714 O O . LEU A 1 100 ? -6.294 5.566 11.432 1.00 93.81 100 LEU A O 1
ATOM 718 N N . ALA A 1 101 ? -4.088 5.504 11.831 1.00 91.06 101 ALA A N 1
ATOM 719 C CA . ALA A 1 101 ? -4.167 4.553 12.937 1.00 91.06 101 ALA A CA 1
ATOM 720 C C . ALA A 1 101 ? -4.581 5.212 14.267 1.00 91.06 101 ALA A C 1
ATOM 722 O O . ALA A 1 101 ? -4.974 4.512 15.208 1.00 91.06 101 ALA A O 1
ATOM 723 N N . HIS A 1 102 ? -4.493 6.541 14.375 1.00 88.94 102 HIS A N 1
ATOM 724 C CA . HIS A 1 102 ? -4.844 7.263 15.587 1.00 88.94 102 HIS A CA 1
ATOM 725 C C . HIS A 1 102 ? -6.364 7.339 15.744 1.00 88.94 102 HIS A C 1
ATOM 727 O O . HIS A 1 102 ? -7.045 8.186 15.172 1.00 88.94 102 HIS A O 1
ATOM 733 N N . ARG A 1 103 ? -6.919 6.437 16.555 1.00 79.94 103 ARG A N 1
ATOM 734 C CA . ARG A 1 103 ? -8.334 6.476 16.923 1.00 79.94 103 ARG A CA 1
ATOM 735 C C . ARG A 1 103 ? -8.528 7.365 18.148 1.00 79.94 103 ARG A C 1
ATOM 737 O O . ARG A 1 103 ? -8.350 6.903 19.279 1.00 79.94 103 ARG A O 1
ATOM 744 N N . GLU A 1 104 ? -8.944 8.610 17.935 1.00 76.69 104 GLU A N 1
ATOM 745 C CA . GLU A 1 104 ? -9.409 9.461 19.030 1.00 76.69 104 GLU A CA 1
ATOM 746 C C . GLU A 1 104 ? -10.672 8.858 19.656 1.00 76.69 104 GLU A C 1
ATOM 748 O O . GLU A 1 104 ? -11.642 8.500 18.982 1.00 76.69 104 GLU A O 1
ATOM 753 N N . ARG A 1 105 ? -10.656 8.698 20.981 1.00 73.38 105 ARG A N 1
ATOM 754 C CA . ARG A 1 105 ? -11.854 8.330 21.736 1.00 73.38 105 ARG A CA 1
ATOM 755 C C . ARG A 1 105 ? -12.581 9.623 22.082 1.00 73.38 105 ARG A C 1
ATOM 757 O O . ARG A 1 105 ? -12.217 10.280 23.049 1.00 73.38 105 ARG A O 1
ATOM 764 N N . PHE A 1 106 ? -13.596 9.969 21.293 1.00 73.50 106 PHE A N 1
ATOM 765 C CA . PHE A 1 106 ? -14.419 11.166 21.517 1.00 73.50 106 PHE A CA 1
ATOM 766 C C . PHE A 1 106 ? -15.217 11.120 22.827 1.00 73.50 106 PHE A C 1
ATOM 768 O O . PHE A 1 106 ? -15.626 12.154 23.345 1.00 73.50 106 PHE A O 1
ATOM 775 N N . GLU A 1 107 ? -15.404 9.929 23.398 1.00 82.12 107 GLU A N 1
ATOM 776 C CA . GLU A 1 107 ? -16.071 9.760 24.681 1.00 82.12 107 GLU A CA 1
ATOM 777 C C . GLU A 1 107 ? -15.071 9.467 25.799 1.00 82.12 107 GLU A C 1
ATOM 779 O O . GLU A 1 107 ? -14.190 8.604 25.692 1.00 82.12 107 GLU A O 1
ATOM 784 N N . ARG A 1 108 ? -15.257 10.155 26.930 1.00 85.62 108 ARG A N 1
ATOM 785 C CA . ARG A 1 108 ? -14.582 9.815 28.181 1.00 85.62 108 ARG A CA 1
ATOM 786 C C . ARG A 1 108 ? -14.916 8.368 28.540 1.00 85.62 108 ARG A C 1
ATOM 788 O O . ARG A 1 108 ? -16.082 7.988 28.604 1.00 85.62 108 ARG A O 1
ATOM 795 N N . ARG A 1 109 ? -13.888 7.567 28.843 1.00 83.44 109 ARG A N 1
ATOM 796 C CA . ARG A 1 109 ? -14.074 6.201 29.353 1.00 83.44 109 ARG A CA 1
ATOM 797 C C . ARG A 1 109 ? -14.948 6.265 30.608 1.00 83.44 109 ARG A C 1
ATOM 799 O O . ARG A 1 109 ? -14.536 6.874 31.598 1.00 83.44 109 ARG A O 1
ATOM 806 N N . LYS A 1 110 ? -16.127 5.636 30.556 1.00 90.44 110 LYS A N 1
ATOM 807 C CA . LYS A 1 110 ? -17.034 5.565 31.705 1.00 90.44 110 LYS A CA 1
ATOM 808 C C . LYS A 1 110 ? -16.306 4.968 32.903 1.00 90.44 110 LYS A C 1
ATOM 810 O O . LYS A 1 110 ? -15.547 4.000 32.770 1.00 90.44 110 LYS A O 1
ATOM 815 N N . THR A 1 111 ? -16.512 5.558 34.072 1.00 92.19 111 THR A N 1
ATO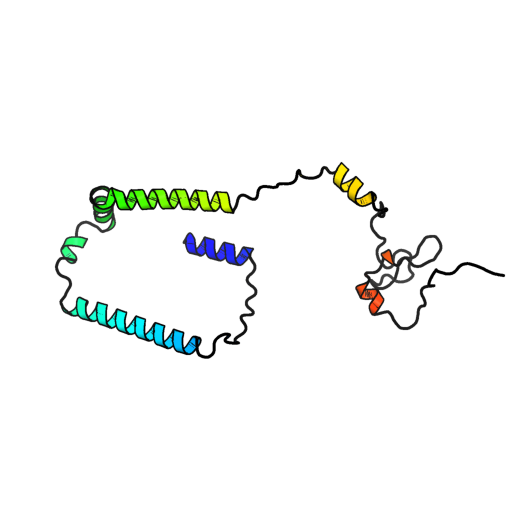M 816 C CA . THR A 1 111 ? -15.938 5.024 35.313 1.00 92.19 111 THR A CA 1
ATOM 817 C C . THR A 1 111 ? -16.623 3.708 35.696 1.00 92.19 111 THR A C 1
ATOM 819 O O . THR A 1 111 ? -17.749 3.437 35.281 1.00 92.19 111 THR A O 1
ATOM 822 N N . GLN A 1 112 ? -15.978 2.877 36.523 1.00 91.31 112 GLN A N 1
ATOM 823 C CA . GLN A 1 112 ? -16.595 1.637 37.024 1.00 91.31 112 GLN A CA 1
ATOM 824 C C . GLN A 1 112 ? -17.938 1.912 37.726 1.00 91.31 112 GLN A C 1
ATOM 826 O O . GLN A 1 112 ? -18.876 1.126 37.606 1.00 91.31 112 GLN A O 1
ATOM 831 N N . ARG A 1 113 ? -18.046 3.060 38.411 1.00 90.69 113 ARG A N 1
ATOM 832 C CA . ARG A 1 113 ? -19.281 3.525 39.047 1.00 90.69 113 ARG A CA 1
ATOM 833 C C . ARG A 1 113 ? -20.372 3.834 38.021 1.00 90.69 113 ARG A C 1
ATOM 835 O O . ARG A 1 113 ? -21.494 3.378 38.200 1.00 90.69 113 ARG A O 1
ATOM 842 N N . GLU A 1 114 ? -20.054 4.579 36.964 1.00 92.94 114 GLU A N 1
ATOM 843 C CA . GLU A 1 114 ? -21.005 4.902 35.888 1.00 92.94 114 GLU A CA 1
ATOM 844 C C . GLU A 1 114 ? -21.508 3.638 35.180 1.00 92.94 114 GLU A C 1
ATOM 846 O O . GLU A 1 114 ? -22.713 3.488 35.007 1.00 92.94 114 GLU A O 1
ATOM 851 N N . LEU A 1 115 ? -20.609 2.697 34.861 1.00 89.88 115 LEU A N 1
ATOM 852 C CA . LEU A 1 115 ? -20.968 1.404 34.262 1.00 89.88 115 LEU A CA 1
ATOM 853 C C . LEU A 1 115 ? -21.873 0.568 35.178 1.00 89.88 115 LEU A C 1
ATOM 855 O O . LEU A 1 115 ? -22.807 -0.076 34.706 1.00 89.88 115 LEU A O 1
ATOM 859 N N . SER A 1 116 ? -21.602 0.575 36.487 1.00 87.12 116 SER A N 1
ATOM 860 C CA . SER A 1 116 ? -22.442 -0.104 37.479 1.00 87.12 116 SER A CA 1
ATOM 861 C C . SER A 1 116 ? -23.839 0.518 37.540 1.00 87.12 116 SER A C 1
ATOM 863 O O . SER A 1 116 ? -24.836 -0.189 37.426 1.00 87.12 116 SER A O 1
ATOM 865 N N . ILE A 1 117 ? -23.930 1.850 37.630 1.00 88.31 117 ILE A N 1
ATOM 866 C CA . ILE A 1 117 ? -25.217 2.558 37.658 1.00 88.31 117 ILE A CA 1
ATOM 867 C C . ILE A 1 117 ? -26.006 2.290 36.376 1.00 88.31 117 ILE A C 1
ATOM 869 O O . ILE A 1 117 ? -27.184 1.969 36.455 1.00 88.31 117 ILE A O 1
ATOM 873 N N . GLU A 1 118 ? -25.379 2.386 35.205 1.00 88.69 118 GLU A N 1
ATOM 874 C CA . GLU A 1 118 ? -26.034 2.143 33.916 1.00 88.69 118 GLU A CA 1
ATOM 875 C C . GLU A 1 118 ? -26.566 0.710 33.787 1.00 88.69 118 GLU A C 1
ATOM 877 O O . GLU A 1 118 ? -27.662 0.520 33.266 1.00 88.69 118 GLU A O 1
ATOM 882 N N . ARG A 1 119 ? -25.853 -0.284 34.334 1.00 83.62 119 ARG A N 1
ATOM 883 C CA . ARG A 1 119 ? -26.317 -1.679 34.382 1.00 83.62 119 ARG A CA 1
ATOM 884 C C . ARG A 1 119 ? -27.592 -1.849 35.217 1.00 83.62 119 ARG A C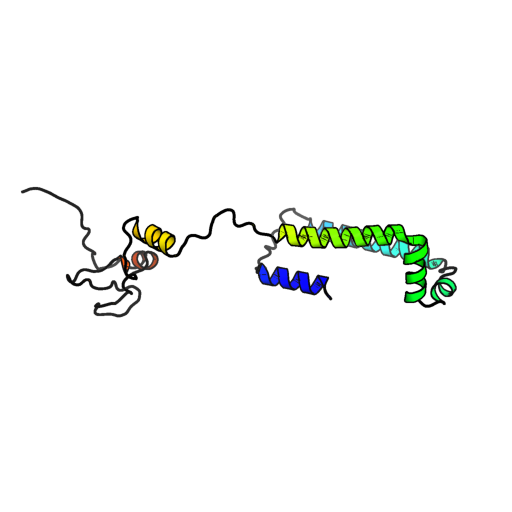 1
ATOM 886 O O . ARG A 1 119 ? -28.423 -2.687 34.879 1.00 83.62 119 ARG A O 1
ATOM 893 N N . PHE A 1 120 ? -27.753 -1.077 36.293 1.00 83.25 120 PHE A N 1
ATOM 894 C CA . PHE A 1 120 ? -28.857 -1.252 37.250 1.00 83.25 120 PHE A CA 1
ATOM 895 C C . PHE A 1 120 ? -29.991 -0.231 37.111 1.00 83.25 120 PHE A C 1
ATOM 897 O O . PHE A 1 120 ? -31.107 -0.500 37.550 1.00 83.25 120 PHE A O 1
ATOM 904 N N . ARG A 1 121 ? -29.753 0.912 36.461 1.00 83.56 121 ARG A N 1
ATOM 905 C CA . ARG A 1 121 ? -30.744 1.983 36.260 1.00 83.56 121 ARG A CA 1
ATOM 906 C C . ARG A 1 121 ? -32.022 1.539 35.520 1.00 83.56 121 ARG A C 1
ATOM 908 O O . ARG A 1 121 ? -33.076 2.043 35.895 1.00 83.56 121 ARG A O 1
ATOM 915 N N . PRO A 1 122 ? -31.985 0.618 34.536 1.00 83.00 122 PRO A N 1
ATOM 916 C CA . PRO A 1 122 ? -33.191 0.102 33.880 1.00 83.00 122 PRO A CA 1
ATOM 917 C C . PRO A 1 122 ? -33.993 -0.906 34.722 1.00 83.00 122 PRO A C 1
ATOM 919 O O . PRO A 1 122 ? -35.015 -1.387 34.248 1.00 83.00 122 PRO A O 1
ATOM 922 N N . GLY A 1 123 ? -33.537 -1.263 35.932 1.00 77.69 123 GLY A N 1
ATOM 923 C CA . GLY A 1 123 ? -34.147 -2.325 36.743 1.00 77.69 123 GLY A CA 1
ATOM 924 C C . GLY A 1 123 ? -33.559 -3.723 36.502 1.00 77.69 123 GLY A C 1
ATOM 925 O O . GLY A 1 123 ? -34.256 -4.719 36.668 1.00 77.69 123 GLY A O 1
ATOM 926 N N . GLY A 1 124 ? -32.285 -3.813 36.099 1.00 70.50 124 GLY A N 1
ATOM 927 C CA . GLY A 1 124 ? -31.589 -5.089 35.883 1.00 70.50 124 GLY A CA 1
ATOM 928 C C . GLY A 1 124 ? -31.326 -5.883 37.172 1.00 70.50 124 GLY A C 1
ATOM 929 O O . GLY A 1 124 ? -31.366 -5.343 38.277 1.00 70.50 124 GLY A 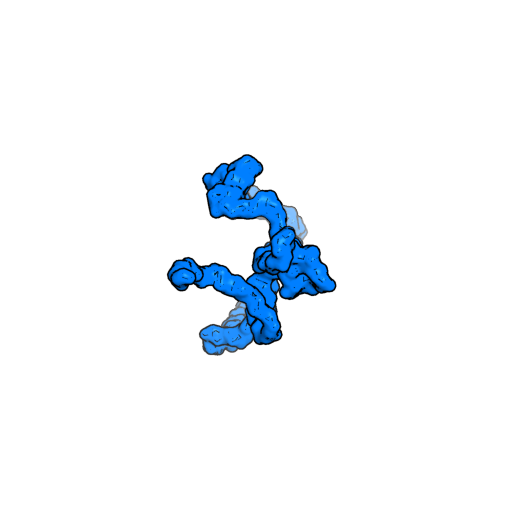O 1
ATOM 930 N N . HIS A 1 125 ? -31.021 -7.177 37.042 1.00 71.50 125 HIS A N 1
ATOM 931 C CA . HIS A 1 125 ? -30.699 -8.027 38.190 1.00 71.50 125 HIS A CA 1
ATOM 932 C C . HIS A 1 125 ? -29.282 -7.762 38.738 1.00 71.50 125 HIS A C 1
ATOM 934 O O . HIS A 1 125 ? -28.317 -7.823 37.975 1.00 71.50 125 HIS A O 1
ATOM 940 N N . PRO A 1 126 ? -29.129 -7.496 40.056 1.00 74.38 126 PRO A N 1
ATOM 941 C CA . PRO A 1 126 ? -27.831 -7.284 40.708 1.00 74.38 126 PRO A CA 1
ATOM 942 C C . PRO A 1 126 ? -26.930 -8.521 40.722 1.00 74.38 126 PRO A C 1
ATOM 944 O O . PRO A 1 126 ? -25.716 -8.398 40.882 1.00 74.38 126 PRO A O 1
ATOM 947 N N . THR A 1 127 ? -27.510 -9.701 40.530 1.00 77.62 127 THR A N 1
ATOM 948 C CA . THR A 1 127 ? -26.813 -10.985 40.500 1.00 77.62 127 THR A CA 1
ATOM 949 C C . THR A 1 127 ? -26.690 -11.518 39.070 1.00 77.62 127 THR A C 1
ATOM 951 O O . THR A 1 127 ? -27.509 -11.171 38.215 1.00 77.62 127 THR A O 1
ATOM 954 N N . PRO A 1 128 ? -25.701 -12.388 38.789 1.00 77.94 128 PRO A N 1
ATOM 955 C CA . PRO A 1 128 ? -25.698 -13.189 37.568 1.00 77.94 128 PRO A CA 1
ATOM 956 C C . PRO A 1 128 ? -27.036 -13.915 37.395 1.00 77.94 128 PRO A C 1
ATOM 958 O O . PRO A 1 128 ? -27.675 -14.277 38.388 1.00 77.94 128 PRO A O 1
ATOM 961 N N . MET A 1 129 ? -27.455 -14.136 36.147 1.00 79.12 129 MET A N 1
ATOM 962 C CA . MET A 1 129 ? -28.630 -14.966 35.890 1.00 79.12 129 MET A CA 1
ATOM 963 C C . MET A 1 129 ? -28.372 -16.385 36.419 1.00 79.12 129 MET A C 1
ATOM 965 O O . MET A 1 129 ? -27.247 -16.881 36.292 1.00 79.12 129 MET A O 1
ATOM 969 N N . PRO A 1 130 ? -29.369 -17.027 37.051 1.00 80.00 130 PRO A N 1
ATOM 970 C CA . PRO A 1 130 ? -29.228 -18.410 37.480 1.00 80.00 130 PRO A CA 1
ATOM 971 C C . PRO A 1 130 ? -28.943 -19.282 36.256 1.00 80.00 130 PRO A C 1
ATOM 973 O O . PRO A 1 130 ? -29.603 -19.138 35.233 1.00 80.00 130 PRO A O 1
ATOM 976 N N . GLY A 1 131 ? -27.949 -20.165 36.348 1.00 83.31 131 GLY A N 1
ATOM 977 C CA . GLY A 1 131 ? -27.691 -21.132 35.281 1.00 83.31 131 GLY A CA 1
ATOM 978 C C . GLY A 1 131 ? -28.872 -22.099 35.110 1.00 83.31 131 GLY A C 1
ATOM 979 O O . GLY A 1 131 ? -29.625 -22.309 36.067 1.00 83.31 131 GLY A O 1
ATOM 980 N N . PRO A 1 132 ? -29.044 -22.708 33.928 1.00 81.69 132 PRO A N 1
ATOM 981 C CA . PRO A 1 132 ? -30.067 -23.727 33.721 1.00 81.69 132 PRO A CA 1
ATOM 982 C C . PRO A 1 132 ? -29.835 -24.921 34.658 1.00 81.69 132 PRO A C 1
ATOM 984 O O . PRO A 1 132 ? -28.707 -25.220 35.058 1.00 81.69 132 PRO A O 1
ATOM 987 N N . GLY A 1 133 ? -30.920 -25.577 35.059 1.00 81.00 133 GLY A N 1
ATOM 988 C CA . GLY A 1 133 ? -30.893 -26.737 35.948 1.00 81.00 133 GLY A CA 1
ATOM 989 C C . GLY A 1 133 ? -30.586 -26.439 37.424 1.00 81.00 133 GLY A C 1
ATOM 990 O O . GLY A 1 133 ? -30.595 -27.357 38.245 1.00 81.00 133 GLY A O 1
ATOM 991 N N . VAL A 1 134 ? -30.333 -25.182 37.810 1.00 81.56 134 VAL A N 1
ATOM 992 C CA . VAL A 1 134 ? -30.091 -24.811 39.216 1.00 81.56 134 VAL A CA 1
ATOM 993 C C . VAL A 1 134 ? -31.357 -25.074 40.043 1.00 81.56 134 VAL A C 1
ATOM 995 O O . VAL A 1 134 ? -32.424 -24.554 39.732 1.00 81.56 134 VAL A O 1
ATOM 998 N N . TYR A 1 135 ? -31.242 -25.915 41.078 1.00 79.69 135 TYR A N 1
ATOM 999 C CA . TYR A 1 135 ? -32.355 -26.428 41.902 1.00 79.69 135 TYR A CA 1
ATOM 1000 C C . TYR A 1 135 ? -33.425 -27.246 41.150 1.00 79.69 135 TYR A C 1
ATOM 1002 O O . TYR A 1 135 ? -34.432 -27.633 41.746 1.00 79.69 135 TYR A O 1
ATOM 1010 N N . ALA A 1 136 ? -33.208 -27.565 39.871 1.00 80.12 136 ALA A N 1
ATOM 1011 C CA . ALA A 1 136 ? -34.071 -28.462 39.112 1.00 80.12 136 ALA A CA 1
ATOM 1012 C C . ALA A 1 136 ? -33.674 -29.932 39.332 1.00 80.12 136 ALA A C 1
ATOM 1014 O O . ALA A 1 136 ? -32.585 -30.250 39.808 1.00 80.12 136 ALA A O 1
ATOM 1015 N N . ARG A 1 137 ? -34.559 -30.861 38.950 1.00 79.50 137 ARG A N 1
ATOM 1016 C CA . ARG A 1 137 ? -34.281 -32.309 39.028 1.00 79.50 137 ARG A CA 1
ATOM 1017 C C . ARG A 1 137 ? -33.309 -32.810 37.952 1.00 79.50 137 ARG A C 1
ATOM 1019 O O . ARG A 1 137 ? -32.836 -33.935 38.057 1.00 79.50 137 ARG A O 1
ATOM 1026 N N . HIS A 1 138 ? -33.029 -31.993 36.937 1.00 76.06 138 HIS A N 1
ATOM 1027 C CA . HIS A 1 138 ? -32.144 -32.312 35.818 1.00 76.06 138 HIS A CA 1
ATOM 1028 C C . HIS A 1 138 ? -31.216 -31.124 35.535 1.00 76.06 138 HIS A C 1
ATOM 1030 O O . HIS A 1 138 ? -31.616 -29.971 35.680 1.00 76.06 138 HIS A O 1
ATOM 1036 N N . ASN A 1 139 ? -29.977 -31.409 35.132 1.00 75.25 139 ASN A N 1
ATOM 1037 C CA . ASN A 1 139 ? -28.913 -30.431 34.875 1.00 75.25 139 ASN A CA 1
ATOM 1038 C C . ASN A 1 139 ? -28.727 -30.119 33.377 1.00 75.25 139 ASN A C 1
ATOM 1040 O O . ASN A 1 139 ? -27.627 -29.766 32.949 1.00 75.25 139 ASN A O 1
ATOM 1044 N N . ALA A 1 140 ? -29.774 -30.302 32.573 1.00 80.25 140 ALA A N 1
ATOM 1045 C CA . ALA A 1 140 ? -29.721 -30.049 31.142 1.00 80.25 140 ALA A CA 1
ATOM 1046 C C . ALA A 1 140 ? -29.856 -28.546 30.836 1.00 80.25 140 ALA A C 1
ATOM 1048 O O . ALA A 1 140 ? -30.463 -27.787 31.590 1.00 80.25 140 ALA A O 1
ATOM 1049 N N . VAL A 1 141 ? -29.254 -28.108 29.727 1.00 79.94 141 VAL A N 1
ATOM 1050 C CA . VAL A 1 141 ? -29.154 -26.685 29.338 1.00 79.94 141 VAL A CA 1
ATOM 1051 C C . VAL A 1 141 ? -30.483 -26.067 28.887 1.00 79.94 141 VAL A C 1
ATOM 1053 O O . VAL A 1 141 ? -30.598 -24.848 28.806 1.00 79.94 141 VAL A O 1
ATOM 1056 N N . ASP A 1 142 ? -31.470 -26.909 28.602 1.00 79.50 142 ASP A N 1
ATOM 1057 C CA . ASP A 1 142 ? -32.859 -26.594 28.260 1.00 79.50 142 ASP A CA 1
ATOM 1058 C C . ASP A 1 142 ? -33.803 -26.657 29.475 1.00 79.50 142 ASP A C 1
ATOM 1060 O O . ASP A 1 142 ? -34.981 -26.319 29.372 1.00 79.50 142 ASP A O 1
ATOM 1064 N N . THR A 1 143 ? -33.303 -27.076 30.640 1.00 81.25 143 THR A N 1
ATOM 1065 C CA . THR A 1 143 ? -34.099 -27.184 31.863 1.00 81.25 143 THR A CA 1
ATOM 1066 C C . THR A 1 143 ? -34.014 -25.885 32.658 1.00 81.25 143 THR A C 1
ATOM 1068 O O . THR A 1 143 ? -32.944 -25.496 33.127 1.00 81.25 143 THR A O 1
ATOM 1071 N N . ALA A 1 144 ? -35.152 -25.223 32.863 1.00 84.75 144 ALA A N 1
ATOM 1072 C CA . ALA A 1 144 ? -35.211 -24.000 33.654 1.00 84.75 144 ALA A CA 1
ATOM 1073 C C . ALA A 1 144 ? -34.855 -24.238 35.131 1.00 84.75 144 ALA A C 1
ATOM 1075 O O . ALA A 1 144 ? -35.230 -25.245 35.734 1.00 84.75 144 ALA A O 1
ATOM 1076 N N . ALA A 1 145 ? -34.137 -23.282 35.717 1.00 86.50 145 ALA A N 1
ATOM 1077 C CA . ALA A 1 145 ? -33.840 -23.241 37.141 1.00 86.50 145 ALA A CA 1
ATOM 1078 C C . ALA A 1 145 ? -35.119 -23.097 37.974 1.00 86.50 145 ALA A C 1
ATOM 1080 O O . ALA A 1 145 ? -36.072 -22.436 37.554 1.00 86.50 145 ALA A O 1
ATOM 1081 N N . LEU A 1 146 ? -35.113 -23.669 39.177 1.00 85.25 146 LEU A N 1
ATOM 1082 C CA . LEU A 1 146 ? -36.215 -23.559 40.127 1.00 85.25 146 LEU A CA 1
ATOM 1083 C C . LEU A 1 146 ? -36.017 -22.332 41.030 1.00 85.25 146 LEU A C 1
ATOM 1085 O O . LEU A 1 146 ? -34.937 -22.120 41.589 1.00 85.25 146 LEU A O 1
ATOM 1089 N N . LEU A 1 147 ? -37.066 -21.534 41.188 1.00 83.00 147 LEU A N 1
ATOM 1090 C CA . LEU A 1 147 ? -37.123 -20.428 42.136 1.00 83.00 147 LEU A CA 1
ATOM 1091 C C . LEU A 1 147 ? -37.431 -20.944 43.557 1.00 83.00 147 LEU A C 1
ATOM 1093 O O . LEU A 1 147 ? -37.917 -22.067 43.718 1.00 83.00 147 LEU A O 1
ATOM 1097 N N . PRO A 1 148 ? -37.171 -20.146 44.613 1.00 82.88 148 PRO A N 1
ATOM 1098 C CA . PRO A 1 148 ? -37.465 -20.536 45.998 1.00 82.88 148 PRO A CA 1
ATOM 1099 C C . PRO A 1 148 ? -38.945 -20.841 46.273 1.00 82.88 148 PRO A C 1
ATOM 1101 O O . PRO A 1 148 ? -39.263 -21.506 47.253 1.00 82.88 148 PRO A O 1
ATOM 1104 N N . ASP A 1 149 ? -39.842 -20.351 45.417 1.00 84.56 149 ASP A N 1
ATOM 1105 C CA . ASP A 1 149 ? -41.283 -20.612 45.446 1.00 84.56 149 ASP A CA 1
ATOM 1106 C C . ASP A 1 149 ? -41.688 -21.889 44.680 1.00 84.56 149 ASP A C 1
ATOM 1108 O O . ASP A 1 149 ? -42.863 -22.248 44.653 1.00 84.56 149 ASP A O 1
ATOM 1112 N N . GLY A 1 150 ? -40.727 -22.589 44.068 1.00 80.31 150 GLY A N 1
ATOM 1113 C CA . GLY A 1 150 ? -40.949 -23.792 43.270 1.00 80.31 150 GLY A CA 1
ATOM 1114 C C . GLY A 1 150 ? -41.305 -23.539 41.802 1.00 80.31 150 GLY A C 1
ATOM 1115 O O . GLY A 1 150 ? -41.483 -24.505 41.060 1.00 80.31 150 GLY A O 1
ATOM 1116 N N . SER A 1 151 ? -41.402 -22.282 41.362 1.00 82.44 151 SER A N 1
ATOM 1117 C CA . SER A 1 151 ? -41.687 -21.938 39.965 1.00 82.44 151 SER A CA 1
ATOM 1118 C C . SER A 1 151 ? -40.432 -21.987 39.080 1.00 82.44 151 SER A C 1
ATOM 1120 O O . SER A 1 151 ? -39.302 -21.979 39.568 1.00 82.44 151 SER A O 1
ATOM 1122 N N . PHE A 1 152 ? -40.609 -22.060 37.757 1.00 83.19 152 PHE A N 1
ATOM 1123 C CA . PHE A 1 152 ? -39.492 -22.096 36.808 1.00 83.19 152 PHE A CA 1
ATOM 1124 C C . PHE A 1 152 ? -39.034 -20.690 36.406 1.00 83.19 152 PHE A C 1
ATOM 1126 O O . PHE A 1 152 ? -39.833 -19.839 36.009 1.00 83.19 152 PHE A O 1
ATOM 1133 N N . SER A 1 153 ? -37.722 -20.462 36.441 1.00 83.94 153 SER A N 1
ATOM 1134 C CA . SER A 1 153 ? -37.100 -19.213 36.010 1.00 83.94 153 SER A CA 1
ATOM 1135 C C . SER A 1 153 ? -36.806 -19.226 34.511 1.00 83.94 153 SER A C 1
ATOM 1137 O O . SER A 1 153 ? -35.822 -19.817 34.065 1.00 83.94 153 SER A O 1
ATOM 1139 N N . ARG A 1 154 ? -37.608 -18.495 33.730 1.00 77.81 154 ARG A N 1
ATOM 1140 C CA . ARG A 1 154 ? -37.377 -18.295 32.283 1.00 77.81 154 ARG A CA 1
ATOM 1141 C C . ARG A 1 154 ? -36.054 -17.591 31.964 1.00 77.81 154 ARG A C 1
ATOM 1143 O O . ARG A 1 154 ? -35.474 -17.803 30.914 1.00 77.81 154 ARG A O 1
ATOM 1150 N N . LEU A 1 155 ? -35.513 -16.817 32.906 1.00 81.69 155 LEU A N 1
ATOM 1151 C CA . LEU A 1 155 ? -34.232 -16.117 32.733 1.00 81.69 155 LEU A CA 1
ATOM 1152 C C . LEU A 1 155 ? -33.012 -17.055 32.736 1.00 81.69 155 LEU A C 1
ATOM 1154 O O . LEU A 1 155 ? -31.907 -16.616 32.429 1.00 81.69 155 LEU A O 1
ATOM 1158 N N . SER A 1 156 ? -33.191 -18.319 33.127 1.00 84.00 156 SER A N 1
ATOM 1159 C CA . SER A 1 156 ? -32.098 -19.295 33.218 1.00 84.00 156 SER A CA 1
ATOM 1160 C C . SER A 1 156 ? -31.816 -20.051 31.919 1.00 84.00 156 SER A C 1
ATOM 1162 O O . SER A 1 156 ? -30.743 -20.640 31.785 1.00 84.00 156 SER A O 1
ATOM 1164 N N . VAL A 1 157 ? -32.749 -20.026 30.961 1.00 83.38 157 VAL A N 1
ATOM 1165 C CA . VAL A 1 157 ? -32.640 -20.739 29.682 1.00 83.38 157 VAL A CA 1
ATOM 1166 C C . VAL A 1 157 ? -32.588 -19.716 28.542 1.00 83.38 157 VAL A C 1
ATOM 1168 O O . VAL A 1 157 ? -33.375 -18.773 28.529 1.00 83.38 157 VAL A O 1
ATOM 1171 N N . PRO A 1 158 ? -31.669 -19.860 27.572 1.00 81.44 158 PRO A N 1
ATOM 1172 C CA . PRO A 1 158 ? -31.654 -19.020 26.380 1.00 81.44 158 PRO A CA 1
ATOM 1173 C C . PRO A 1 158 ? -32.951 -19.142 25.564 1.00 81.44 158 PRO A C 1
ATOM 1175 O O . PRO A 1 158 ? -33.388 -20.250 25.264 1.00 81.44 158 PRO A O 1
ATOM 1178 N N . GLU A 1 159 ? -33.489 -18.015 25.093 1.00 80.75 159 GLU A N 1
ATOM 1179 C CA . GLU A 1 159 ? -34.722 -17.941 24.281 1.00 80.75 159 GLU A CA 1
ATOM 1180 C C . GLU A 1 159 ? -34.676 -18.834 23.020 1.00 80.75 159 GLU A C 1
ATOM 1182 O O . GLU A 1 159 ? -35.671 -19.421 22.603 1.00 80.75 159 GLU A O 1
ATOM 1187 N N . VAL A 1 160 ? -33.481 -19.032 22.448 1.00 78.88 160 VAL A N 1
ATOM 1188 C CA . VAL A 1 160 ? -33.254 -19.927 21.296 1.00 78.88 160 VAL A CA 1
ATOM 1189 C C . VAL A 1 160 ? -33.563 -21.397 21.619 1.00 78.88 160 VAL A C 1
ATOM 1191 O O . VAL A 1 160 ? -33.938 -22.153 20.721 1.00 78.88 160 VAL A O 1
ATOM 1194 N N . LEU A 1 161 ? -33.396 -21.817 22.876 1.00 72.50 161 LEU A N 1
ATOM 1195 C CA . LEU A 1 161 ? -33.709 -23.176 23.324 1.00 72.50 161 LEU A CA 1
ATOM 1196 C C . LEU A 1 161 ? -35.186 -23.327 23.706 1.00 72.50 161 LEU A C 1
ATOM 1198 O O . LEU A 1 161 ? -35.742 -24.395 23.468 1.00 72.50 161 LEU A O 1
ATOM 1202 N N . GLU A 1 162 ? -35.845 -22.267 24.192 1.00 65.50 162 GLU A N 1
ATOM 1203 C CA . GLU A 1 162 ? -37.289 -22.288 24.486 1.00 65.50 162 GLU A CA 1
ATOM 1204 C C . GLU A 1 162 ? -38.131 -22.596 23.235 1.00 65.50 162 GLU A C 1
ATOM 1206 O O . GLU A 1 162 ? -39.086 -23.368 23.303 1.00 65.50 162 GLU A O 1
ATOM 1211 N N . LEU A 1 163 ? -37.737 -22.072 22.068 1.00 52.34 163 LEU A N 1
ATOM 1212 C CA . LEU A 1 163 ? -38.436 -22.285 20.792 1.00 52.34 163 LEU A CA 1
ATOM 1213 C C . LEU A 1 163 ? -38.474 -23.755 20.329 1.00 52.34 163 LEU A C 1
ATOM 1215 O O . LEU A 1 163 ? -39.297 -24.098 19.481 1.00 52.34 163 LEU A O 1
ATOM 1219 N N . ARG A 1 164 ? -37.600 -24.627 20.856 1.00 53.97 164 ARG A N 1
ATOM 1220 C CA . ARG A 1 164 ? -37.612 -26.070 20.547 1.00 53.97 164 ARG A CA 1
ATOM 1221 C C . ARG A 1 164 ? -38.471 -26.892 21.504 1.00 53.97 164 ARG A C 1
ATOM 1223 O O . ARG A 1 164 ? -38.834 -28.008 21.149 1.00 53.97 164 ARG A O 1
ATOM 1230 N N . THR A 1 165 ? -38.818 -26.364 22.674 1.00 52.38 165 THR A N 1
ATOM 1231 C CA . THR A 1 165 ? -39.506 -27.114 23.740 1.00 52.38 165 THR A CA 1
ATOM 1232 C C . THR A 1 165 ? -41.033 -27.025 23.617 1.00 52.38 165 THR A C 1
ATOM 1234 O O . THR A 1 165 ? -41.752 -26.992 24.613 1.00 52.38 165 THR A O 1
ATOM 1237 N N . VAL A 1 166 ? -41.564 -26.991 22.391 1.00 44.53 166 VAL A N 1
ATOM 1238 C CA . VAL A 1 166 ? -43.012 -27.092 22.156 1.00 44.53 166 VAL A CA 1
ATOM 1239 C C . VAL A 1 166 ? -43.380 -28.554 21.932 1.00 44.53 166 VAL A C 1
ATOM 1241 O O . VAL A 1 166 ? -43.532 -28.990 20.800 1.00 44.53 166 VAL A O 1
ATOM 1244 N N . GLU A 1 167 ? -43.491 -29.294 23.037 1.00 40.44 167 GLU A N 1
ATOM 1245 C CA . GLU A 1 167 ? -44.420 -30.418 23.230 1.00 40.44 167 GLU A CA 1
ATOM 1246 C C . GLU A 1 167 ? -44.353 -30.871 24.705 1.00 40.44 167 GLU A C 1
ATOM 1248 O O . GLU A 1 167 ? -43.557 -31.727 25.083 1.00 40.44 167 GLU A O 1
ATOM 1253 N N . GLY A 1 168 ? -45.191 -30.281 25.571 1.00 44.25 168 GLY A N 1
ATOM 1254 C CA . GLY A 1 168 ? -45.692 -31.012 26.747 1.00 44.25 168 GLY A CA 1
ATOM 1255 C C . GLY A 1 168 ? -45.491 -30.457 28.163 1.00 44.25 168 GLY A C 1
ATOM 1256 O O . GLY A 1 168 ? -45.918 -31.133 29.094 1.00 44.25 168 GLY A O 1
ATOM 1257 N N . LEU A 1 169 ? -44.920 -29.270 28.391 1.00 48.03 169 LEU A N 1
ATOM 1258 C CA . LEU A 1 169 ? -44.888 -28.679 29.743 1.00 48.03 169 LEU A CA 1
ATOM 1259 C C . LEU A 1 169 ? -45.333 -27.213 29.705 1.00 48.03 169 LEU A C 1
ATOM 1261 O O . LEU A 1 169 ? -44.563 -26.320 29.360 1.00 48.03 169 LEU A O 1
ATOM 1265 N N . GLU A 1 170 ? -46.604 -26.979 30.039 1.00 42.56 170 GLU A N 1
ATOM 1266 C CA . GLU A 1 170 ? -47.188 -25.644 30.184 1.00 42.56 170 GLU A CA 1
ATOM 1267 C C . GLU A 1 170 ? -46.434 -24.828 31.242 1.00 42.56 170 GLU A C 1
ATOM 1269 O O . GLU A 1 170 ? -46.441 -25.141 32.434 1.00 42.56 170 GLU A O 1
ATOM 1274 N N . VAL A 1 171 ? -45.815 -23.733 30.804 1.00 47.94 171 VAL A N 1
ATOM 1275 C CA . VAL A 1 171 ? -45.426 -22.627 31.680 1.00 47.94 171 VAL A CA 1
ATOM 1276 C C . VAL A 1 171 ? -46.692 -21.797 31.921 1.00 47.94 171 VAL A C 1
ATOM 1278 O O . VAL A 1 171 ? -47.260 -21.310 30.941 1.00 47.94 171 VAL A O 1
ATOM 1281 N N . PRO A 1 172 ? -47.164 -21.601 33.170 1.00 42.41 172 PRO A N 1
ATOM 1282 C CA . PRO A 1 172 ? -48.382 -20.839 33.412 1.00 42.41 172 PRO A CA 1
ATOM 1283 C C . PRO A 1 172 ? -48.194 -19.405 32.916 1.00 42.41 172 PRO A C 1
ATOM 1285 O O . PRO A 1 172 ? -47.358 -18.651 33.424 1.00 42.41 172 PRO A O 1
ATOM 1288 N N . SER A 1 173 ? -48.963 -19.020 31.900 1.00 44.00 173 SER A N 1
ATOM 1289 C CA . SER A 1 173 ? -49.015 -17.648 31.415 1.00 44.00 173 SER A CA 1
ATOM 1290 C C . SER A 1 173 ? -49.706 -16.782 32.468 1.00 44.00 173 SER A C 1
ATOM 1292 O O . SER A 1 173 ? -50.931 -16.738 32.555 1.00 44.00 173 SER A O 1
ATOM 1294 N N . GLY A 1 174 ? -48.923 -16.099 33.297 1.00 49.84 174 GLY A N 1
ATOM 1295 C CA . GLY A 1 174 ? -49.445 -15.075 34.193 1.00 49.84 174 GLY A CA 1
ATOM 1296 C C . GLY A 1 174 ? -49.884 -13.838 33.410 1.00 49.84 174 GLY A C 1
ATOM 1297 O O . GLY A 1 174 ? -49.040 -13.012 33.073 1.00 49.84 174 GLY A O 1
ATOM 1298 N N . ASN A 1 175 ? -51.188 -13.706 33.146 1.00 36.91 175 ASN A N 1
ATOM 1299 C CA . ASN A 1 175 ? -51.891 -12.422 33.038 1.00 36.91 175 ASN A CA 1
ATOM 1300 C C . ASN A 1 175 ? -53.420 -12.628 33.113 1.00 36.91 175 ASN A C 1
ATOM 1302 O O . ASN A 1 175 ? -53.959 -13.385 32.311 1.00 36.91 175 ASN A O 1
ATOM 1306 N N . GLY A 1 176 ? -54.114 -11.913 34.009 1.00 36.25 176 GLY A N 1
ATOM 1307 C CA . GLY A 1 176 ? -55.565 -11.705 33.889 1.00 36.25 176 GLY A CA 1
ATOM 1308 C C . GLY A 1 176 ? -56.351 -11.615 35.198 1.00 36.25 176 GLY A C 1
ATOM 1309 O O . GLY A 1 176 ? -56.858 -12.604 35.701 1.00 36.25 176 GLY A O 1
ATOM 1310 N N . SER A 1 177 ? -56.481 -10.398 35.709 1.00 39.16 177 SER A N 1
ATOM 1311 C CA . SER A 1 177 ? -57.394 -9.904 36.748 1.00 39.16 177 SER A CA 1
ATOM 1312 C C . SER A 1 177 ? -58.893 -10.242 36.591 1.00 39.16 177 SER A C 1
ATOM 1314 O O . SER A 1 177 ? -59.414 -10.111 35.489 1.00 39.16 177 SER A O 1
ATOM 1316 N N . GLY A 1 178 ? -59.596 -10.407 37.726 1.00 39.38 178 GLY A N 1
ATOM 1317 C CA . GLY A 1 178 ? -60.936 -9.828 37.962 1.00 39.38 178 GLY A CA 1
ATOM 1318 C C . GLY A 1 178 ? -62.176 -10.727 37.791 1.00 39.38 178 GLY A C 1
ATOM 1319 O O . GLY A 1 178 ? -62.362 -11.320 36.740 1.00 39.38 178 GLY A O 1
ATOM 1320 N N . GLU A 1 179 ? -63.058 -10.679 38.808 1.00 36.81 179 GLU A N 1
ATOM 1321 C CA . GLU A 1 179 ? -64.476 -11.123 38.860 1.00 36.81 179 GLU A CA 1
ATOM 1322 C C . GLU A 1 179 ? -64.702 -12.657 38.855 1.00 36.81 179 GLU A C 1
ATOM 1324 O O . GLU A 1 179 ? -64.311 -13.350 37.927 1.00 36.81 179 GLU A O 1
ATOM 1329 N N . ARG A 1 180 ? -65.308 -13.304 39.863 1.00 35.44 180 ARG A N 1
ATOM 1330 C CA . ARG A 1 180 ? -66.425 -12.982 40.770 1.00 35.44 180 ARG A CA 1
ATOM 1331 C C . ARG A 1 180 ? -66.232 -13.638 42.138 1.00 35.44 180 ARG A C 1
ATOM 1333 O O . ARG A 1 180 ? -65.599 -14.715 42.172 1.00 35.44 180 ARG A O 1
#

Sequence (180 aa):
GAVMMLFLFVLMLIGVDSAESLVETLRGQRVAAVVVGLGFGIVLIATIGSVSSGGFVGLTHANAGGNVEGLATLIFSRYLWAFELTSALLITAALGAMLLAHRERFERRKTQRELSIERFRPGGHPTPMPGPGVYARHNAVDTAALLPDGSFSRLSVPEVLELRTVEGLEVPSGNGSGER

Foldseek 3Di:
DVVVVVVVVVCVVVPDDPPPPPDDPDPCVVVVCVVVVVVVVVCVCVVVVVVPVVPDPCPCVLPVVPDPVSVVCCCVPVVVVVVVVVVVVVVVVVVVVVVVPDDDDPDDDDDPVRVLCVCPVVPHDPDDQAAACACHPDPDLLHFHADPVRAGDPSRHDPVSVVVPPDDDDRDPDDDDDDD